Protein AF-A0A522UK13-F1 (afdb_monomer_lite)

pLDDT: mean 83.23, std 18.76, range [45.91, 98.38]

Structure (mmCIF, N/CA/C/O backbone):
data_AF-A0A522UK13-F1
#
_entry.id   AF-A0A522UK13-F1
#
loop_
_atom_site.group_PDB
_atom_site.id
_atom_site.type_symbol
_atom_site.label_atom_id
_atom_site.label_alt_id
_atom_site.label_comp_id
_atom_site.label_asym_id
_atom_site.label_entity_id
_atom_site.label_seq_id
_atom_site.pdbx_PDB_ins_code
_atom_site.Cartn_x
_atom_site.Cartn_y
_atom_site.Cartn_z
_atom_site.occupancy
_atom_site.B_iso_or_equiv
_atom_site.auth_seq_id
_atom_site.auth_comp_id
_atom_site.auth_asym_id
_atom_site.auth_atom_id
_atom_site.pdbx_PDB_model_num
ATOM 1 N N . MET A 1 1 ? 38.531 39.064 -23.535 1.00 56.41 1 MET A N 1
ATOM 2 C CA . MET A 1 1 ? 38.862 37.775 -22.882 1.00 56.41 1 MET A CA 1
ATOM 3 C C . MET A 1 1 ? 38.137 37.581 -21.543 1.00 56.41 1 MET A C 1
ATOM 5 O O . MET A 1 1 ? 37.534 36.536 -21.360 1.00 56.41 1 MET A O 1
ATOM 9 N N . LEU A 1 2 ? 38.030 38.602 -20.679 1.00 52.16 2 LEU A N 1
ATOM 10 C CA . LEU A 1 2 ? 37.313 38.537 -19.385 1.00 52.16 2 LEU A CA 1
ATOM 11 C C . LEU A 1 2 ? 35.829 38.082 -19.456 1.00 52.16 2 LEU A C 1
ATOM 13 O O . LEU A 1 2 ? 35.375 37.303 -18.625 1.00 52.16 2 LEU A O 1
ATOM 17 N N . LYS A 1 3 ? 35.079 38.497 -20.491 1.00 46.62 3 LYS A N 1
ATOM 18 C CA . LYS A 1 3 ? 33.660 38.117 -20.691 1.00 46.62 3 LYS A CA 1
ATOM 19 C C . LYS A 1 3 ? 33.441 36.626 -21.001 1.00 46.62 3 LYS A C 1
ATOM 21 O O . LYS A 1 3 ? 32.354 36.120 -20.749 1.00 46.62 3 LYS A O 1
ATOM 26 N N . ALA A 1 4 ? 34.439 35.929 -21.551 1.00 51.34 4 ALA A N 1
ATOM 27 C CA . ALA A 1 4 ? 34.337 34.502 -21.871 1.00 51.34 4 ALA A CA 1
ATOM 28 C C . ALA A 1 4 ? 34.553 33.626 -20.625 1.00 51.34 4 ALA A C 1
ATOM 30 O O . ALA A 1 4 ? 33.885 32.610 -20.465 1.00 51.34 4 ALA A O 1
ATOM 31 N N . HIS A 1 5 ? 35.416 34.063 -19.703 1.00 45.91 5 HIS A N 1
ATOM 32 C CA . HIS A 1 5 ? 35.687 33.357 -18.448 1.00 45.91 5 HIS A CA 1
ATOM 33 C C . HIS A 1 5 ? 34.513 33.448 -17.460 1.00 45.91 5 HIS A C 1
ATOM 35 O O . HIS A 1 5 ? 34.188 32.458 -16.815 1.00 45.91 5 HIS A O 1
ATOM 41 N N . ILE A 1 6 ? 33.799 34.580 -17.426 1.00 54.12 6 ILE A N 1
ATOM 42 C CA . ILE A 1 6 ? 32.576 34.750 -16.618 1.00 54.12 6 ILE A CA 1
ATOM 43 C C . ILE A 1 6 ? 31.449 33.817 -17.094 1.00 54.12 6 ILE A C 1
ATOM 45 O O . ILE A 1 6 ? 30.803 33.168 -16.277 1.00 54.12 6 ILE A O 1
ATOM 49 N N . LYS A 1 7 ? 31.244 33.687 -18.414 1.00 51.84 7 LYS A N 1
ATOM 50 C CA . LYS A 1 7 ? 30.224 32.781 -18.973 1.00 51.84 7 LYS A CA 1
ATOM 51 C C . LYS A 1 7 ? 30.525 31.310 -18.680 1.00 51.84 7 LYS A C 1
ATOM 53 O O . LYS A 1 7 ? 29.600 30.552 -18.416 1.00 51.84 7 LYS A O 1
ATOM 58 N N . LEU A 1 8 ? 31.802 30.925 -18.700 1.00 51.06 8 LEU A N 1
ATOM 59 C CA . LEU A 1 8 ? 32.229 29.559 -18.403 1.00 51.06 8 LEU A CA 1
ATOM 60 C C . LEU A 1 8 ? 32.013 29.217 -16.918 1.00 51.06 8 LEU A C 1
ATOM 62 O O . LEU A 1 8 ? 31.485 28.155 -16.614 1.00 51.06 8 LEU A O 1
ATOM 66 N N . ILE A 1 9 ? 32.330 30.137 -16.000 1.00 56.97 9 ILE A N 1
ATOM 67 C CA . ILE A 1 9 ? 32.136 29.950 -14.550 1.00 56.97 9 ILE A CA 1
ATOM 68 C C . ILE A 1 9 ? 30.646 29.829 -14.183 1.00 56.97 9 ILE A C 1
ATOM 70 O O . ILE A 1 9 ? 30.285 28.957 -13.395 1.00 56.97 9 ILE A O 1
ATOM 74 N N . CYS A 1 10 ? 29.761 30.630 -14.787 1.00 55.72 10 CYS A N 1
ATOM 75 C CA . CYS A 1 10 ? 28.313 30.507 -14.571 1.00 55.72 10 CYS A CA 1
ATOM 76 C C . CYS A 1 10 ? 27.735 29.187 -15.115 1.00 55.72 10 CYS A C 1
ATOM 78 O O . CYS A 1 10 ? 26.793 28.652 -14.533 1.00 55.72 10 CYS A O 1
ATOM 80 N N . LEU A 1 11 ? 28.311 28.643 -16.196 1.00 54.56 11 LEU A N 1
ATOM 81 C CA . LEU A 1 11 ? 27.902 27.356 -16.766 1.00 54.56 11 LEU A CA 1
ATOM 82 C C . LEU A 1 11 ? 28.258 26.187 -15.829 1.00 54.56 11 LEU A C 1
ATOM 84 O O . LEU A 1 11 ? 27.437 25.302 -15.615 1.00 54.56 11 LEU A O 1
ATOM 88 N N . TRP A 1 12 ? 29.444 26.218 -15.210 1.00 52.28 12 TRP A N 1
ATOM 89 C CA . TRP A 1 12 ? 29.866 25.206 -14.232 1.00 52.28 12 TRP A CA 1
ATOM 90 C C . TRP A 1 12 ? 29.119 25.324 -12.896 1.00 52.28 12 TRP A C 1
ATOM 92 O O . TRP A 1 12 ? 28.715 24.308 -12.336 1.00 52.28 12 TRP A O 1
ATOM 102 N N . ALA A 1 13 ? 28.852 26.544 -12.415 1.00 55.53 13 ALA A N 1
ATOM 103 C CA . ALA A 1 13 ? 28.053 26.754 -11.205 1.00 55.53 13 ALA A CA 1
ATOM 104 C C . ALA A 1 13 ? 26.599 26.258 -11.366 1.00 55.53 13 ALA A C 1
ATOM 106 O O . ALA A 1 13 ? 26.055 25.667 -10.437 1.00 55.53 13 ALA A O 1
ATOM 107 N N . GLY A 1 14 ? 25.990 26.426 -12.548 1.00 55.09 14 GLY A N 1
ATOM 108 C CA . GLY A 1 14 ? 24.636 25.928 -12.838 1.00 55.09 14 GLY A CA 1
ATOM 109 C C . GLY A 1 14 ? 24.529 24.397 -12.918 1.00 55.09 14 GLY A C 1
ATOM 110 O O . GLY A 1 14 ? 23.527 23.821 -12.491 1.00 55.09 14 GLY A O 1
ATOM 111 N N . VAL A 1 15 ? 25.575 23.718 -13.401 1.00 55.59 15 VAL A N 1
ATOM 112 C CA . VAL A 1 15 ? 25.630 22.243 -13.449 1.00 55.59 15 VAL A CA 1
ATOM 113 C C . VAL A 1 15 ? 25.795 21.643 -12.047 1.00 55.59 15 VAL A C 1
ATOM 115 O O . VAL A 1 15 ? 25.168 20.637 -11.731 1.00 55.59 15 VAL A O 1
ATOM 118 N N . VAL A 1 16 ? 26.563 22.283 -11.161 1.00 54.19 16 VAL A N 1
ATOM 119 C CA . VAL A 1 16 ? 26.730 21.810 -9.773 1.00 54.19 16 VAL A CA 1
ATOM 120 C C . VAL A 1 16 ? 25.468 22.056 -8.929 1.00 54.19 16 VAL A C 1
ATOM 122 O O . VAL A 1 16 ? 25.150 21.252 -8.055 1.00 54.19 16 VAL A O 1
ATOM 125 N N . TRP A 1 17 ? 24.695 23.109 -9.219 1.00 51.25 17 TRP A N 1
ATOM 126 C CA . TRP A 1 17 ? 23.442 23.405 -8.507 1.00 51.25 17 TRP A CA 1
ATOM 127 C C . TRP A 1 17 ? 22.277 22.477 -8.884 1.00 51.25 17 TRP A C 1
ATOM 129 O O . TRP A 1 17 ? 21.400 22.224 -8.063 1.00 51.25 17 TRP A O 1
ATOM 139 N N . THR A 1 18 ? 22.277 21.916 -10.097 1.00 51.41 18 THR A N 1
ATOM 140 C CA . THR A 1 18 ? 21.227 20.981 -10.546 1.00 51.41 18 THR A CA 1
ATOM 141 C C . THR A 1 18 ? 21.404 19.560 -10.006 1.00 51.41 18 THR A C 1
ATOM 143 O O . THR A 1 18 ? 20.423 18.828 -9.915 1.00 51.41 18 THR A O 1
ATOM 146 N N . MET A 1 19 ? 22.610 19.173 -9.571 1.00 50.50 19 MET A N 1
ATOM 147 C CA . MET A 1 19 ? 22.856 17.858 -8.950 1.00 50.50 19 MET A CA 1
ATOM 148 C C . MET A 1 19 ? 22.591 17.822 -7.435 1.00 50.50 19 MET A C 1
ATOM 150 O O . MET A 1 19 ? 22.586 16.747 -6.840 1.00 50.50 19 MET A O 1
ATOM 154 N N . ALA A 1 20 ? 22.359 18.973 -6.797 1.00 51.72 20 ALA A N 1
ATOM 155 C CA . ALA A 1 20 ? 22.254 19.089 -5.340 1.00 51.72 20 ALA A CA 1
ATOM 156 C C . ALA A 1 20 ? 20.846 18.817 -4.771 1.00 51.72 20 ALA A C 1
ATOM 158 O O . ALA A 1 20 ? 20.639 18.965 -3.569 1.00 51.72 20 ALA A O 1
ATOM 159 N N . VAL A 1 21 ? 19.876 18.414 -5.600 1.00 51.22 21 VAL A N 1
ATOM 160 C CA . VAL A 1 21 ? 18.485 18.206 -5.164 1.00 51.22 21 VAL A CA 1
ATOM 161 C C . VAL A 1 21 ? 17.989 16.805 -5.527 1.00 51.22 21 VAL A C 1
ATOM 163 O O . VAL A 1 21 ? 16.928 16.621 -6.116 1.00 51.22 21 VAL A O 1
ATOM 166 N N . ALA A 1 22 ? 18.752 15.779 -5.156 1.00 49.62 22 ALA A N 1
ATOM 167 C CA . ALA A 1 22 ? 18.194 14.438 -5.025 1.00 49.62 22 ALA A CA 1
ATOM 168 C C . ALA A 1 22 ? 17.381 14.379 -3.720 1.00 49.62 22 ALA A C 1
ATOM 170 O O . ALA A 1 22 ? 17.835 13.844 -2.711 1.00 49.62 22 ALA A O 1
ATOM 171 N N . HIS A 1 23 ? 16.177 14.964 -3.711 1.00 53.78 23 HIS A N 1
ATOM 172 C CA . HIS A 1 23 ? 15.183 14.545 -2.724 1.00 53.78 23 HIS A CA 1
ATOM 173 C C . HIS A 1 23 ? 14.970 13.042 -2.922 1.00 53.78 23 HIS A C 1
ATOM 175 O O . HIS A 1 23 ? 14.841 12.595 -4.064 1.00 53.78 23 HIS A O 1
ATOM 181 N N . ALA A 1 24 ? 14.914 12.268 -1.838 1.00 58.16 24 ALA A N 1
ATOM 182 C CA . ALA A 1 24 ? 14.372 10.917 -1.884 1.00 58.16 24 ALA A CA 1
ATOM 183 C C . ALA A 1 24 ? 12.898 11.029 -2.303 1.00 58.16 24 ALA A C 1
ATOM 185 O O . ALA A 1 24 ? 12.009 11.203 -1.474 1.00 58.16 24 ALA A O 1
ATOM 186 N N . GLN A 1 25 ? 12.650 11.068 -3.610 1.00 70.81 25 GLN A N 1
ATOM 187 C CA . GLN A 1 25 ? 11.309 11.102 -4.162 1.00 70.81 25 GLN A CA 1
ATOM 188 C C . GLN A 1 25 ? 10.643 9.781 -3.797 1.00 70.81 25 GLN A C 1
ATOM 190 O O . GLN A 1 25 ? 11.237 8.713 -3.965 1.00 70.81 25 GLN A O 1
ATOM 195 N N . ALA A 1 26 ? 9.418 9.863 -3.279 1.00 81.94 26 ALA A N 1
ATOM 196 C CA . ALA A 1 26 ? 8.602 8.679 -3.086 1.00 81.94 26 ALA A CA 1
ATOM 197 C C . ALA A 1 26 ? 8.530 7.884 -4.406 1.00 81.94 26 ALA A C 1
ATOM 199 O O . ALA A 1 26 ? 8.512 8.494 -5.482 1.00 81.94 26 ALA A O 1
ATOM 200 N N . PRO A 1 27 ? 8.482 6.541 -4.355 1.00 89.50 27 PRO A N 1
ATOM 201 C CA . PRO A 1 27 ? 8.281 5.734 -5.549 1.00 89.50 27 PRO A CA 1
ATOM 202 C C . PRO A 1 27 ? 7.067 6.223 -6.345 1.00 89.50 27 PRO A C 1
ATOM 204 O O . PRO A 1 27 ? 6.028 6.530 -5.760 1.00 89.50 27 PRO A O 1
ATOM 207 N N . ALA A 1 28 ? 7.169 6.259 -7.676 1.00 92.31 28 ALA A N 1
ATOM 208 C CA . ALA A 1 28 ? 6.102 6.782 -8.536 1.00 92.31 28 ALA A CA 1
ATOM 209 C C . ALA A 1 28 ? 4.747 6.089 -8.294 1.00 92.31 28 ALA A C 1
ATOM 211 O O . ALA A 1 28 ? 3.690 6.723 -8.363 1.00 92.31 28 ALA A O 1
ATOM 212 N N . TRP A 1 29 ? 4.775 4.804 -7.925 1.00 94.44 29 TRP A N 1
ATOM 213 C CA . TRP A 1 29 ? 3.576 4.035 -7.616 1.00 94.44 29 TRP A CA 1
ATOM 214 C C . TRP A 1 29 ? 2.788 4.576 -6.419 1.00 94.44 29 TRP A C 1
ATOM 216 O O . TRP A 1 29 ? 1.576 4.377 -6.357 1.00 94.44 29 TRP A O 1
ATOM 226 N N . TRP A 1 30 ? 3.420 5.317 -5.500 1.00 94.31 30 TRP A N 1
ATOM 227 C CA . TRP A 1 30 ? 2.717 5.950 -4.379 1.00 94.31 30 TRP A CA 1
ATOM 228 C C . TRP A 1 30 ? 1.689 6.958 -4.885 1.00 94.31 30 TRP A C 1
ATOM 230 O O . TRP A 1 30 ? 0.559 6.991 -4.397 1.00 94.31 30 TRP A O 1
ATOM 240 N N . THR A 1 31 ? 2.053 7.740 -5.900 1.00 93.94 31 THR A N 1
ATOM 241 C CA . THR A 1 31 ? 1.129 8.654 -6.573 1.00 93.94 31 THR A CA 1
ATOM 242 C C . THR A 1 31 ? 0.132 7.873 -7.420 1.00 93.94 31 THR A C 1
ATOM 244 O O . THR A 1 31 ? -1.074 8.047 -7.257 1.00 93.94 31 THR A O 1
ATOM 247 N N . ASN A 1 32 ? 0.613 6.959 -8.271 1.00 95.12 32 ASN A N 1
ATOM 248 C CA . ASN A 1 32 ? -0.241 6.232 -9.219 1.00 95.12 32 ASN A CA 1
ATOM 249 C C . ASN A 1 32 ? -1.331 5.407 -8.515 1.00 95.12 32 ASN A C 1
ATOM 251 O O . ASN A 1 32 ? -2.445 5.276 -9.020 1.00 95.12 32 ASN A O 1
ATOM 255 N N . ARG A 1 33 ? -1.035 4.879 -7.321 1.00 96.06 33 ARG A N 1
ATOM 256 C CA . ARG A 1 33 ? -1.964 4.076 -6.514 1.00 96.06 33 ARG A CA 1
ATOM 257 C C . ARG A 1 33 ? -2.646 4.844 -5.389 1.00 96.06 33 ARG A C 1
ATOM 259 O O . ARG A 1 33 ? -3.307 4.218 -4.559 1.00 96.06 33 ARG A O 1
ATOM 266 N N . ASN A 1 34 ? -2.548 6.174 -5.375 1.00 94.56 34 ASN A N 1
ATOM 267 C CA . ASN A 1 34 ? -3.202 7.038 -4.387 1.00 94.56 34 ASN A CA 1
ATOM 268 C C . ASN A 1 34 ? -2.825 6.686 -2.933 1.00 94.56 34 ASN A C 1
ATOM 270 O O . ASN A 1 34 ? -3.668 6.680 -2.035 1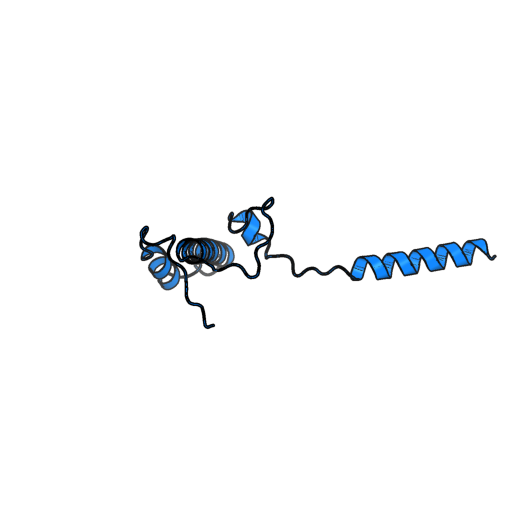.00 94.56 34 ASN A O 1
ATOM 274 N N . VAL A 1 35 ? -1.559 6.338 -2.693 1.00 94.31 35 VAL A N 1
ATOM 275 C CA . VAL A 1 35 ? -0.994 6.194 -1.341 1.00 94.31 35 VAL A CA 1
ATOM 276 C C . VAL A 1 35 ? -0.786 7.564 -0.706 1.00 94.31 35 VAL A C 1
ATOM 278 O O . VAL A 1 35 ? -1.037 7.728 0.485 1.00 94.31 35 VAL A O 1
ATOM 281 N N . ILE A 1 36 ? -0.349 8.541 -1.502 1.00 91.56 36 ILE A N 1
ATOM 282 C CA . ILE A 1 36 ? -0.134 9.917 -1.058 1.00 91.56 36 ILE A CA 1
ATOM 283 C C . ILE A 1 36 ? -1.192 10.855 -1.628 1.00 91.56 36 ILE A C 1
ATOM 285 O O . ILE A 1 36 ? -1.673 10.684 -2.747 1.00 91.56 36 ILE A O 1
ATOM 289 N N . VAL A 1 37 ? -1.509 11.891 -0.858 1.00 89.19 37 VAL A N 1
ATOM 290 C CA . VAL A 1 37 ? -2.264 13.048 -1.337 1.00 89.19 37 VAL A CA 1
ATOM 291 C C . VAL A 1 37 ? -1.245 14.090 -1.784 1.00 89.19 37 VAL A C 1
ATOM 293 O O . VAL A 1 37 ? -0.529 14.649 -0.959 1.00 89.19 37 VAL A O 1
ATOM 296 N N . THR A 1 38 ? -1.169 14.354 -3.087 1.00 86.81 38 THR A N 1
ATOM 297 C CA . THR A 1 38 ? -0.109 15.181 -3.702 1.00 86.81 38 THR A CA 1
ATOM 298 C C . THR A 1 38 ? -0.110 16.647 -3.269 1.00 86.81 38 THR A C 1
ATOM 300 O O . THR A 1 38 ? 0.900 17.324 -3.415 1.00 86.81 38 THR A O 1
ATOM 303 N N . ASN A 1 39 ? -1.222 17.124 -2.706 1.00 86.56 39 ASN A N 1
ATOM 304 C CA . ASN A 1 39 ? -1.387 18.497 -2.227 1.00 86.56 39 ASN A CA 1
ATOM 305 C C . ASN A 1 39 ? -1.452 18.595 -0.691 1.00 86.56 39 ASN A C 1
ATOM 307 O O . ASN A 1 39 ? -1.830 19.638 -0.160 1.00 86.56 39 ASN A O 1
ATOM 311 N N . ALA A 1 40 ? -1.153 17.511 0.031 1.00 85.62 40 ALA A N 1
ATOM 312 C CA . ALA A 1 40 ? -1.126 17.528 1.489 1.00 85.62 40 ALA A CA 1
ATOM 313 C C . ALA A 1 40 ? 0.225 18.028 2.015 1.00 85.62 40 ALA A C 1
ATOM 315 O O . ALA A 1 40 ? 1.269 17.813 1.401 1.00 85.62 40 ALA A O 1
ATOM 316 N N . VAL A 1 41 ? 0.201 18.663 3.189 1.00 87.06 41 VAL A N 1
ATOM 317 C CA . VAL A 1 41 ? 1.423 18.973 3.939 1.00 87.06 41 VAL A CA 1
ATOM 318 C C . VAL A 1 41 ? 2.048 17.652 4.413 1.00 87.06 41 VAL A C 1
ATOM 320 O O . VAL A 1 41 ? 1.335 16.846 5.017 1.00 87.06 41 VAL A O 1
ATOM 323 N N . PRO A 1 42 ? 3.347 17.403 4.152 1.00 84.38 42 PRO A N 1
ATOM 324 C CA . PRO A 1 42 ? 4.032 16.222 4.662 1.00 84.38 42 PRO A CA 1
ATOM 325 C C . PRO A 1 42 ? 4.023 16.184 6.191 1.00 84.38 42 PRO A C 1
ATOM 327 O O . PRO A 1 42 ? 4.297 17.181 6.859 1.00 84.38 42 PRO A O 1
ATOM 330 N N . HIS A 1 43 ? 3.716 15.015 6.745 1.00 86.69 43 HIS A N 1
ATOM 331 C CA . HIS A 1 43 ? 3.655 14.773 8.183 1.00 86.69 43 HIS A CA 1
ATOM 332 C C . HIS A 1 43 ? 4.558 13.595 8.559 1.00 86.69 43 HIS A C 1
ATOM 334 O O . HIS A 1 43 ? 4.102 12.596 9.111 1.00 86.69 43 HIS A O 1
ATOM 340 N N . ASP A 1 44 ? 5.848 13.722 8.254 1.00 85.50 44 ASP A N 1
ATOM 341 C CA . ASP A 1 44 ? 6.824 12.623 8.324 1.00 85.50 44 ASP A CA 1
ATOM 342 C C . ASP A 1 44 ? 7.019 12.051 9.742 1.00 85.50 44 ASP A C 1
ATOM 344 O O . ASP A 1 44 ? 7.456 10.914 9.901 1.00 85.50 44 ASP A O 1
ATOM 348 N N . PHE A 1 45 ? 6.654 12.822 10.774 1.00 86.44 45 PHE A N 1
ATOM 349 C CA . PHE A 1 45 ? 6.742 12.442 12.190 1.00 86.44 45 PHE A CA 1
ATOM 350 C C . PHE A 1 45 ? 5.377 12.285 12.874 1.00 86.44 45 PHE A C 1
ATOM 352 O O . PHE A 1 45 ? 5.316 12.111 14.093 1.00 86.44 45 PHE A O 1
ATOM 359 N N . ALA A 1 46 ? 4.269 12.397 12.136 1.00 89.06 46 ALA A N 1
ATOM 360 C CA . ALA A 1 46 ? 2.954 12.224 12.741 1.00 89.06 46 ALA A CA 1
ATOM 361 C C . ALA A 1 46 ? 2.684 10.745 13.065 1.00 89.06 46 ALA A C 1
ATOM 363 O O . ALA A 1 46 ? 3.124 9.858 12.329 1.00 89.06 46 ALA A O 1
ATOM 364 N N . PRO A 1 47 ? 1.911 10.456 14.127 1.00 90.81 47 PRO A N 1
ATOM 365 C CA . PRO A 1 47 ? 1.440 9.104 14.389 1.00 90.81 47 PRO A CA 1
ATOM 366 C C . PRO A 1 47 ? 0.660 8.544 13.196 1.00 90.81 47 PRO A C 1
ATOM 368 O O . PRO A 1 47 ? -0.210 9.218 12.639 1.00 90.81 47 PRO A O 1
ATOM 371 N N . VAL A 1 48 ? 0.929 7.286 12.847 1.00 93.69 48 VAL A N 1
ATOM 372 C CA . VAL A 1 48 ? 0.183 6.558 11.815 1.00 93.69 48 VAL A CA 1
ATOM 373 C C . VAL A 1 48 ? -0.980 5.784 12.440 1.00 93.69 48 VAL A C 1
ATOM 375 O O . VAL A 1 48 ? -0.867 5.239 13.543 1.00 93.69 48 VAL A O 1
ATOM 378 N N . ASN A 1 49 ? -2.109 5.713 11.737 1.00 95.56 49 ASN A N 1
ATOM 379 C CA . ASN A 1 49 ? -3.253 4.891 12.127 1.00 95.56 49 ASN A CA 1
ATOM 380 C C . ASN A 1 49 ? -3.320 3.571 11.340 1.00 95.56 49 ASN A C 1
ATOM 382 O O . ASN A 1 49 ? -2.710 3.406 10.281 1.00 95.56 49 ASN A O 1
ATOM 386 N N . GLN A 1 50 ? -4.067 2.599 11.866 1.00 96.69 50 GLN A N 1
ATOM 387 C CA . GLN A 1 50 ? -4.177 1.268 11.260 1.00 96.69 50 GLN A CA 1
ATOM 388 C C . GLN A 1 50 ? -4.723 1.318 9.827 1.00 96.69 50 GLN A C 1
ATOM 390 O O . GLN A 1 50 ? -4.330 0.500 8.997 1.00 96.69 50 GLN A O 1
ATOM 395 N N . GLY A 1 51 ? -5.614 2.263 9.519 1.00 96.94 51 GLY A N 1
ATOM 396 C CA . GLY A 1 51 ? -6.186 2.441 8.186 1.00 96.94 51 GLY A CA 1
ATOM 397 C C . GLY A 1 51 ? -5.138 2.831 7.151 1.00 96.94 51 GLY A C 1
ATOM 398 O O . GLY A 1 51 ? -5.098 2.236 6.077 1.00 96.94 51 GLY A O 1
ATOM 399 N N . GLN A 1 52 ? -4.254 3.768 7.493 1.00 95.12 52 GLN A N 1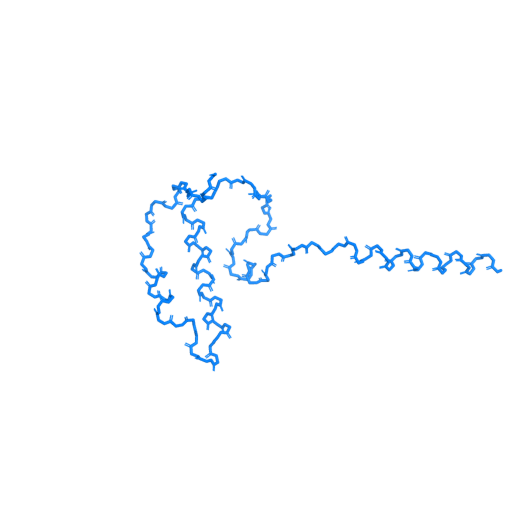
ATOM 400 C CA . GLN A 1 52 ? -3.142 4.191 6.639 1.00 95.12 52 GLN A CA 1
ATOM 401 C C . GLN A 1 52 ? -2.199 3.022 6.334 1.00 95.12 52 GLN A C 1
ATOM 403 O O . GLN A 1 52 ? -1.842 2.810 5.176 1.00 95.12 52 GLN A O 1
ATOM 408 N N . VAL A 1 53 ? -1.862 2.210 7.342 1.00 95.56 53 VAL A N 1
ATOM 409 C CA . VAL A 1 53 ? -1.001 1.030 7.151 1.00 95.56 53 VAL A CA 1
ATOM 410 C C . VAL A 1 53 ? -1.680 -0.026 6.273 1.00 95.56 53 VAL A C 1
ATOM 412 O O . VAL A 1 53 ? -1.074 -0.506 5.314 1.00 95.56 53 VAL A O 1
ATOM 415 N N . LYS A 1 54 ? -2.951 -0.362 6.537 1.00 97.44 54 LYS A N 1
ATOM 416 C CA . LYS A 1 54 ? -3.719 -1.317 5.713 1.00 97.44 54 LYS A CA 1
ATOM 417 C C . LYS A 1 54 ? -3.854 -0.837 4.266 1.00 97.44 54 LYS A C 1
ATOM 419 O O . LYS A 1 54 ? -3.734 -1.640 3.341 1.00 97.44 54 LYS A O 1
ATOM 424 N N . TRP A 1 55 ? -4.091 0.460 4.064 1.00 97.19 55 TRP A N 1
ATOM 425 C CA . TRP A 1 55 ? -4.192 1.065 2.737 1.00 97.19 55 TRP A CA 1
ATOM 426 C C . TRP A 1 55 ? -2.881 0.944 1.970 1.00 97.19 55 TRP A C 1
ATOM 428 O O . TRP A 1 55 ? -2.877 0.391 0.871 1.00 97.19 55 TRP A O 1
ATOM 438 N N . LEU A 1 56 ? -1.770 1.381 2.573 1.00 96.75 56 LEU A N 1
ATOM 439 C CA . LEU A 1 56 ? -0.442 1.263 1.976 1.00 96.75 56 LEU A CA 1
ATOM 440 C C . LEU A 1 56 ? -0.134 -0.192 1.602 1.00 96.75 56 LEU A C 1
ATOM 442 O O . LEU A 1 56 ? 0.246 -0.454 0.466 1.00 96.75 56 LEU A O 1
ATOM 446 N N . ALA A 1 57 ? -0.368 -1.139 2.516 1.00 97.56 57 ALA A N 1
ATOM 447 C CA . ALA A 1 57 ? -0.140 -2.562 2.267 1.00 97.56 57 ALA A CA 1
ATOM 448 C C . ALA A 1 57 ? -1.018 -3.114 1.128 1.00 97.56 57 ALA A C 1
ATOM 450 O O . ALA A 1 57 ? -0.539 -3.880 0.296 1.00 97.56 57 ALA A O 1
ATOM 451 N N . THR A 1 58 ? -2.282 -2.691 1.039 1.00 98.31 58 THR A N 1
ATOM 452 C CA . THR A 1 58 ? -3.191 -3.098 -0.047 1.00 98.31 58 THR A CA 1
ATOM 453 C C . THR A 1 58 ? -2.730 -2.551 -1.400 1.00 98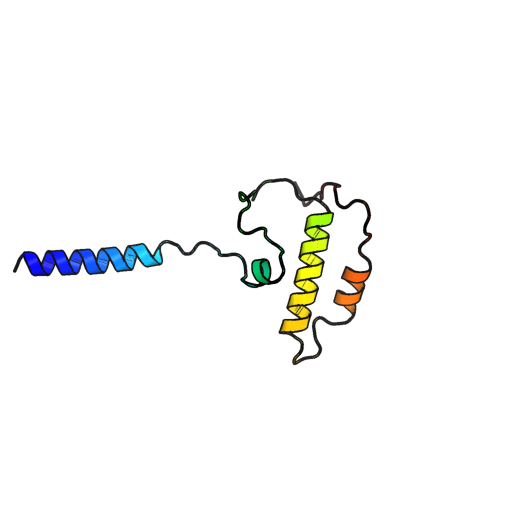.31 58 THR A C 1
ATOM 455 O O . THR A 1 58 ? -2.772 -3.258 -2.405 1.00 98.31 58 THR A O 1
ATOM 458 N N . ARG A 1 59 ? -2.259 -1.298 -1.443 1.00 98.38 59 ARG A N 1
ATOM 459 C CA . ARG A 1 59 ? -1.725 -0.689 -2.670 1.00 98.38 59 ARG A CA 1
ATOM 460 C C . ARG A 1 59 ? -0.381 -1.286 -3.071 1.00 98.38 59 ARG A C 1
ATOM 462 O O . ARG A 1 59 ? -0.187 -1.527 -4.255 1.00 98.38 59 ARG A O 1
ATOM 469 N N . ALA A 1 60 ? 0.480 -1.603 -2.108 1.00 97.81 60 ALA A N 1
ATOM 470 C CA . ALA A 1 60 ? 1.731 -2.312 -2.351 1.00 97.81 60 ALA A CA 1
ATOM 471 C C . ALA A 1 60 ? 1.494 -3.729 -2.895 1.00 97.81 60 ALA A C 1
ATOM 473 O O . ALA A 1 60 ? 2.180 -4.138 -3.822 1.00 97.81 60 ALA A O 1
ATOM 474 N N . ALA A 1 61 ? 0.502 -4.458 -2.371 1.00 98.31 61 ALA A N 1
ATOM 475 C CA . ALA A 1 61 ? 0.136 -5.773 -2.897 1.00 98.31 61 ALA A CA 1
ATOM 476 C C . ALA A 1 61 ? -0.310 -5.694 -4.364 1.00 98.31 61 ALA A C 1
ATOM 478 O O . ALA A 1 61 ? 0.108 -6.519 -5.164 1.00 98.31 61 ALA A O 1
ATOM 479 N N . ALA A 1 62 ? -1.108 -4.682 -4.721 1.00 98.19 62 ALA A N 1
ATOM 480 C CA . ALA A 1 62 ? -1.529 -4.466 -6.103 1.00 98.19 62 ALA A CA 1
ATOM 481 C C . ALA A 1 62 ? -0.371 -4.036 -7.024 1.00 98.19 62 ALA A C 1
ATOM 483 O O . ALA A 1 62 ? -0.347 -4.449 -8.176 1.00 98.19 62 ALA A O 1
ATOM 484 N N . GLU A 1 63 ? 0.576 -3.228 -6.531 1.00 98.19 63 GLU A N 1
ATOM 485 C CA . GLU A 1 63 ? 1.791 -2.873 -7.284 1.00 98.19 63 GLU A CA 1
ATOM 486 C C . GLU A 1 63 ? 2.644 -4.095 -7.565 1.00 98.19 63 GLU A C 1
ATOM 488 O O . GLU A 1 63 ? 2.981 -4.365 -8.710 1.00 98.19 63 GLU A O 1
ATOM 493 N N . LEU A 1 64 ? 2.930 -4.867 -6.520 1.00 97.75 64 LEU A N 1
ATOM 494 C CA . LEU A 1 64 ? 3.749 -6.059 -6.633 1.00 97.75 64 LEU A CA 1
ATOM 495 C C . LEU A 1 64 ? 3.116 -7.095 -7.570 1.00 97.75 64 LEU A C 1
ATOM 497 O O . LEU A 1 64 ? 3.831 -7.785 -8.291 1.00 97.75 64 LEU A O 1
ATOM 501 N N . ASP A 1 65 ? 1.786 -7.210 -7.560 1.00 98.31 65 ASP A N 1
ATOM 502 C CA . ASP A 1 65 ? 1.065 -8.135 -8.432 1.00 98.31 65 ASP A CA 1
ATOM 503 C C . ASP A 1 65 ? 1.172 -7.742 -9.908 1.00 98.31 65 ASP A C 1
ATOM 505 O O . ASP A 1 65 ? 1.439 -8.594 -10.756 1.00 98.31 65 ASP A O 1
ATOM 509 N N . GLU A 1 66 ? 1.053 -6.447 -10.203 1.00 98.00 66 GLU A N 1
ATOM 510 C CA . GLU A 1 66 ? 1.212 -5.907 -11.555 1.00 98.00 66 GLU A CA 1
ATOM 511 C C . GLU A 1 66 ? 2.666 -5.995 -12.045 1.00 98.00 66 GLU A C 1
ATOM 513 O O . GLU A 1 66 ? 2.912 -6.468 -13.158 1.00 98.00 66 GLU A O 1
ATOM 518 N N . ASP A 1 67 ? 3.637 -5.625 -11.205 1.00 97.19 67 ASP A N 1
ATOM 519 C CA . ASP A 1 67 ? 5.068 -5.674 -11.533 1.00 97.19 67 ASP A CA 1
ATOM 520 C C . ASP A 1 67 ? 5.536 -7.106 -11.830 1.00 97.19 67 ASP A C 1
ATOM 522 O O . ASP A 1 67 ? 6.303 -7.363 -12.768 1.00 97.19 67 ASP A O 1
ATOM 526 N N . LEU A 1 68 ? 5.049 -8.074 -11.050 1.00 97.75 68 LEU A N 1
ATOM 527 C CA . LEU A 1 68 ? 5.445 -9.478 -11.154 1.00 97.75 68 LEU A CA 1
ATOM 528 C C . LEU A 1 68 ? 4.492 -10.320 -12.005 1.00 97.75 68 LEU A C 1
ATOM 530 O O . LEU A 1 68 ? 4.649 -11.542 -12.060 1.00 97.75 68 LEU A O 1
ATOM 534 N N . GLN A 1 69 ? 3.538 -9.715 -12.719 1.00 97.31 69 GLN A N 1
ATOM 535 C CA . GLN A 1 69 ? 2.560 -10.457 -13.529 1.00 97.31 69 GLN A CA 1
ATOM 536 C C . GLN A 1 69 ? 3.218 -11.441 -14.516 1.00 97.31 69 GLN A C 1
ATOM 538 O O . GLN A 1 69 ? 2.708 -12.534 -14.752 1.00 97.31 69 GLN A O 1
ATOM 543 N N . HIS A 1 70 ? 4.405 -11.098 -15.028 1.00 97.19 70 HIS A N 1
ATOM 544 C CA . HIS A 1 70 ? 5.182 -11.906 -15.971 1.00 97.19 70 HIS A CA 1
ATOM 545 C C . HIS A 1 70 ? 5.747 -13.212 -15.373 1.00 97.19 70 HIS A C 1
ATOM 547 O O . HIS A 1 70 ? 6.153 -14.097 -16.125 1.00 97.19 70 HIS A O 1
ATOM 553 N N . ILE A 1 71 ? 5.754 -13.348 -14.044 1.00 96.88 71 ILE A N 1
ATOM 554 C CA . ILE A 1 71 ? 6.134 -14.568 -13.312 1.00 96.88 71 ILE A CA 1
ATOM 555 C C . ILE A 1 71 ? 5.003 -15.110 -12.420 1.00 96.88 71 ILE A C 1
ATOM 557 O O . ILE A 1 71 ? 5.245 -15.997 -11.603 1.00 96.88 71 ILE A O 1
ATOM 561 N N . GLY A 1 72 ? 3.770 -14.613 -12.575 1.00 95.44 72 GLY A N 1
ATOM 562 C CA . GLY A 1 72 ? 2.602 -15.088 -11.821 1.00 95.44 72 GLY A CA 1
ATOM 563 C C . GLY A 1 72 ? 2.133 -14.188 -10.670 1.00 95.44 72 GLY A C 1
ATOM 564 O O . GLY A 1 72 ? 1.317 -14.634 -9.864 1.00 95.44 72 GLY A O 1
ATOM 565 N N . GLY A 1 73 ? 2.606 -12.942 -10.599 1.00 97.25 73 GLY A N 1
ATOM 566 C CA . GLY A 1 73 ? 2.117 -11.919 -9.668 1.00 97.25 73 GLY A CA 1
ATOM 567 C C . GLY A 1 73 ? 2.733 -11.983 -8.268 1.00 97.25 73 GLY A C 1
ATOM 568 O O . GLY A 1 73 ? 3.761 -12.623 -8.039 1.00 97.25 73 GLY A O 1
ATOM 569 N N . ALA A 1 74 ? 2.093 -11.318 -7.303 1.00 96.44 74 ALA A N 1
ATOM 570 C CA . ALA A 1 74 ? 2.590 -11.196 -5.923 1.00 96.44 74 ALA A CA 1
ATOM 571 C C . ALA A 1 74 ? 2.451 -12.499 -5.110 1.00 96.44 74 ALA A C 1
ATOM 573 O O . ALA A 1 74 ? 2.983 -12.620 -4.002 1.00 96.44 74 ALA A O 1
ATOM 574 N N . GLY A 1 75 ? 1.720 -13.475 -5.649 1.00 96.81 75 GLY A N 1
ATOM 575 C CA . GLY A 1 75 ? 1.457 -14.764 -5.025 1.00 96.81 75 GLY A CA 1
ATOM 576 C C . GLY A 1 75 ? 0.270 -14.754 -4.056 1.00 96.81 75 GLY A C 1
ATOM 577 O O . GLY A 1 75 ? -0.085 -13.756 -3.422 1.00 96.81 75 GLY A O 1
ATOM 578 N N . SER A 1 76 ? -0.344 -15.929 -3.898 1.00 96.94 76 SER A N 1
ATOM 579 C CA . SER A 1 76 ? -1.590 -16.109 -3.140 1.00 96.94 76 SER A CA 1
ATOM 580 C C . SER A 1 76 ? -1.475 -15.760 -1.656 1.00 96.94 76 SER A C 1
ATOM 582 O O . SER A 1 76 ? -2.467 -15.376 -1.043 1.00 96.94 76 SER A O 1
ATOM 584 N N . ASN A 1 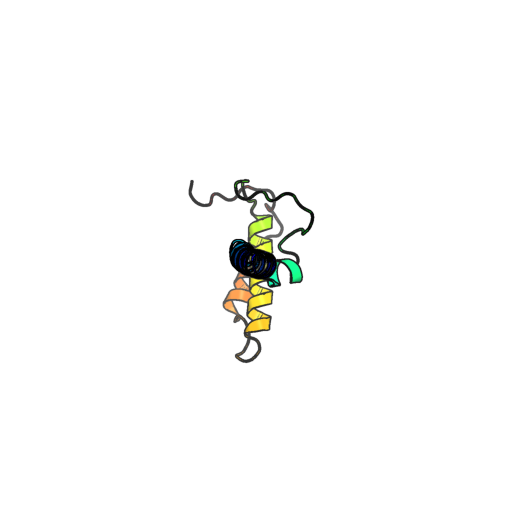77 ? -0.283 -15.871 -1.064 1.00 97.88 77 ASN A N 1
ATOM 585 C CA . ASN A 1 77 ? -0.068 -15.543 0.347 1.00 97.88 77 ASN A CA 1
ATOM 586 C C . ASN A 1 77 ? -0.223 -14.040 0.615 1.00 97.88 77 ASN A C 1
ATOM 588 O O . ASN A 1 77 ? -0.809 -13.665 1.630 1.00 97.88 77 ASN A O 1
ATOM 592 N N . ILE A 1 78 ? 0.252 -13.185 -0.298 1.00 97.81 78 ILE A N 1
ATOM 593 C CA . ILE A 1 78 ? 0.107 -11.729 -0.183 1.00 97.81 78 ILE A CA 1
ATOM 594 C C . ILE A 1 78 ? -1.353 -11.332 -0.397 1.00 97.81 78 ILE A C 1
ATOM 596 O O . ILE A 1 78 ? -1.908 -10.594 0.419 1.00 97.81 78 ILE A O 1
ATOM 600 N N . ALA A 1 79 ? -2.003 -11.894 -1.421 1.00 97.12 79 ALA A N 1
ATOM 601 C CA . ALA A 1 79 ? -3.429 -11.684 -1.663 1.00 97.12 79 ALA A CA 1
ATOM 602 C C . ALA A 1 79 ? -4.282 -12.088 -0.444 1.00 97.12 79 ALA A C 1
ATOM 604 O O . ALA A 1 79 ? -5.136 -11.322 0.002 1.00 97.12 79 ALA A O 1
ATOM 605 N N . ALA A 1 80 ? -3.999 -13.252 0.150 1.00 98.19 80 ALA A N 1
ATOM 606 C CA . ALA A 1 80 ? -4.691 -13.739 1.340 1.00 98.19 80 ALA A CA 1
ATOM 607 C C . ALA A 1 80 ? -4.410 -12.896 2.594 1.00 98.19 80 ALA A C 1
ATOM 609 O O . ALA A 1 80 ? -5.266 -12.806 3.475 1.00 98.19 80 ALA A O 1
ATOM 610 N N . LEU A 1 81 ? -3.223 -12.291 2.709 1.00 97.81 81 LEU A N 1
ATOM 611 C CA . LEU A 1 81 ? -2.899 -11.394 3.815 1.00 97.81 81 LEU A CA 1
ATOM 612 C C . LEU A 1 81 ? -3.761 -10.128 3.755 1.00 97.81 81 LEU A C 1
ATOM 614 O O . LEU A 1 81 ? -4.442 -9.808 4.730 1.00 97.81 81 LEU A O 1
ATOM 618 N N . VAL A 1 82 ? -3.765 -9.432 2.614 1.00 98.00 82 VAL A N 1
ATOM 619 C CA . VAL A 1 82 ? -4.498 -8.161 2.482 1.00 98.00 82 VAL A CA 1
ATOM 620 C C . VAL A 1 82 ? -6.014 -8.363 2.468 1.00 98.00 82 VAL A C 1
ATOM 622 O O . VAL A 1 82 ? -6.743 -7.521 2.989 1.00 98.00 82 VAL A O 1
ATOM 625 N N . SER A 1 83 ? -6.508 -9.509 1.981 1.00 97.69 83 SER A N 1
ATOM 626 C CA . SER A 1 83 ? -7.944 -9.828 2.006 1.00 97.69 83 SER A CA 1
ATOM 627 C C . SER A 1 83 ? -8.499 -10.048 3.418 1.00 97.69 83 SER A C 1
ATOM 629 O O . SER A 1 83 ? -9.712 -10.021 3.612 1.00 97.69 83 SER A O 1
ATOM 631 N N . ARG A 1 84 ? -7.634 -10.299 4.410 1.00 97.75 84 ARG A N 1
ATOM 632 C CA . ARG A 1 84 ? -8.021 -10.511 5.816 1.00 97.75 84 ARG A CA 1
ATOM 633 C C . ARG A 1 84 ? -8.084 -9.220 6.626 1.00 97.75 84 ARG A C 1
ATOM 635 O O . ARG A 1 84 ? -8.441 -9.264 7.804 1.00 97.75 84 ARG A O 1
ATOM 642 N N . PHE A 1 85 ? -7.729 -8.075 6.045 1.00 97.88 85 PHE A N 1
ATOM 643 C CA . PHE A 1 85 ? -7.813 -6.811 6.762 1.00 97.88 85 PHE A CA 1
ATOM 644 C C . PHE A 1 85 ? -9.258 -6.474 7.127 1.00 97.88 85 PHE A C 1
ATOM 646 O O . PHE A 1 85 ? -10.129 -6.328 6.274 1.00 97.88 85 PHE A O 1
ATOM 653 N N . SER A 1 86 ? -9.497 -6.307 8.429 1.00 96.00 86 SER A N 1
ATOM 654 C CA . SER A 1 86 ? -10.787 -5.838 8.923 1.00 96.00 86 SER A CA 1
ATOM 655 C C . SER A 1 86 ? -11.035 -4.388 8.483 1.00 96.00 86 SER A C 1
ATOM 657 O O . SER A 1 86 ? -10.126 -3.558 8.631 1.00 96.00 86 SER A O 1
ATOM 659 N N . PRO A 1 87 ? -12.262 -4.038 8.050 1.00 95.38 87 PRO A N 1
ATOM 660 C CA . PRO A 1 87 ? -12.654 -2.653 7.789 1.00 95.38 87 PRO A CA 1
ATOM 661 C C . PRO A 1 87 ? -12.834 -1.825 9.073 1.00 95.38 87 PRO A C 1
ATOM 663 O O . PRO A 1 87 ? -13.066 -0.621 9.002 1.00 95.38 87 PRO A O 1
ATOM 666 N N . THR A 1 88 ? -12.739 -2.443 10.252 1.00 97.44 88 THR A N 1
ATOM 667 C CA . THR A 1 88 ? -12.870 -1.759 11.542 1.00 97.44 88 THR A CA 1
ATOM 668 C C . THR A 1 88 ? -11.531 -1.229 12.055 1.00 97.44 88 THR A C 1
ATOM 670 O O . THR A 1 88 ? -10.457 -1.604 11.575 1.00 97.44 88 THR A O 1
ATOM 673 N N . ASN A 1 89 ? -11.594 -0.360 13.070 1.00 96.50 89 ASN A N 1
ATOM 674 C CA . ASN A 1 89 ? -10.436 0.126 13.830 1.00 96.50 89 ASN A CA 1
ATOM 675 C C . ASN A 1 89 ? -9.404 0.929 13.018 1.00 96.50 89 ASN A C 1
ATOM 677 O O . ASN A 1 89 ? -8.288 1.148 13.475 1.00 96.50 89 ASN A O 1
ATOM 681 N N . ASN A 1 90 ? -9.774 1.421 11.834 1.00 97.38 90 ASN A N 1
ATOM 682 C CA . ASN A 1 90 ? -8.859 2.130 10.933 1.00 97.38 90 ASN A CA 1
ATOM 683 C C . ASN A 1 90 ? -8.336 3.463 11.492 1.00 97.38 90 ASN A C 1
ATOM 685 O O . ASN A 1 90 ? -7.312 3.949 11.035 1.00 97.38 90 ASN A O 1
ATOM 689 N N . TYR A 1 91 ? -9.004 4.039 12.486 1.00 96.50 91 TYR A N 1
ATOM 690 C CA . TYR A 1 91 ? -8.579 5.270 13.153 1.00 96.50 91 TYR A CA 1
ATOM 691 C C . TYR A 1 91 ? -7.668 5.018 14.362 1.00 96.50 91 TYR A C 1
ATOM 693 O O . TYR A 1 91 ? -7.112 5.971 14.903 1.00 96.50 91 TYR A O 1
ATOM 701 N N . LEU A 1 92 ? -7.525 3.765 14.814 1.00 96.56 92 LEU A N 1
ATOM 702 C CA . LEU A 1 92 ? -6.688 3.462 15.971 1.00 96.56 92 LEU A CA 1
ATOM 703 C C . LEU A 1 92 ? -5.209 3.690 15.630 1.00 96.56 92 LEU A C 1
ATOM 705 O O . LEU A 1 92 ? -4.790 3.340 14.522 1.00 96.56 92 LEU A O 1
ATOM 709 N N . PRO A 1 93 ? -4.411 4.234 16.564 1.00 94.94 93 PRO A N 1
ATOM 710 C CA . PRO A 1 93 ? -2.982 4.412 16.355 1.00 94.94 93 PRO A CA 1
ATOM 711 C C . PRO A 1 93 ? -2.279 3.057 16.205 1.00 94.94 93 PRO A C 1
ATOM 713 O O . PRO A 1 93 ? -2.698 2.050 16.787 1.00 94.94 93 PRO A O 1
ATOM 716 N N . VAL A 1 94 ? -1.194 3.036 15.433 1.00 94.00 94 VAL A N 1
ATOM 717 C CA . VAL A 1 94 ? -0.277 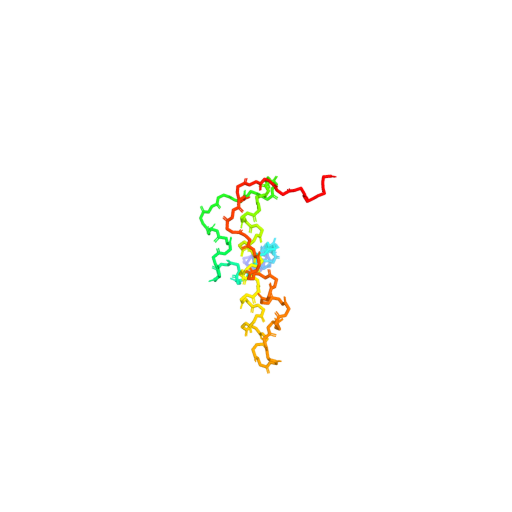1.893 15.362 1.00 94.00 94 VAL A CA 1
ATOM 718 C C . VAL A 1 94 ? 0.926 2.181 16.246 1.00 94.00 94 VAL A C 1
ATOM 720 O O . VAL A 1 94 ? 1.560 3.224 16.117 1.00 94.00 94 VAL A O 1
ATOM 723 N N . ASN A 1 95 ? 1.261 1.242 17.128 1.00 89.12 95 ASN A N 1
ATOM 724 C CA . ASN A 1 95 ? 2.505 1.297 17.883 1.00 89.12 95 ASN A CA 1
ATOM 725 C C . ASN A 1 95 ? 3.610 0.621 17.056 1.00 89.12 95 ASN A C 1
ATOM 727 O O . ASN A 1 95 ? 3.683 -0.606 17.003 1.00 89.12 95 ASN A O 1
ATOM 731 N N . LEU A 1 96 ? 4.412 1.426 16.356 1.00 79.00 96 LEU A N 1
ATOM 732 C CA . LEU A 1 96 ? 5.559 0.978 15.564 1.00 79.00 96 LEU A CA 1
ATOM 733 C C . LEU A 1 96 ? 6.858 1.302 16.302 1.00 79.00 96 LEU A C 1
ATOM 735 O O . LEU A 1 96 ? 7.627 2.117 15.817 1.00 79.00 96 LEU A O 1
ATOM 739 N N . GLY A 1 97 ? 7.063 0.693 17.474 1.00 66.44 97 GLY A N 1
ATOM 740 C CA . GLY A 1 97 ? 8.310 0.796 18.238 1.00 66.44 97 GLY A CA 1
ATOM 741 C C . GLY A 1 97 ? 8.725 2.240 18.529 1.00 66.44 97 GLY A C 1
ATOM 742 O O . GLY A 1 97 ? 9.472 2.840 17.762 1.00 66.44 97 GLY A O 1
ATOM 743 N N . GLN A 1 98 ? 8.239 2.78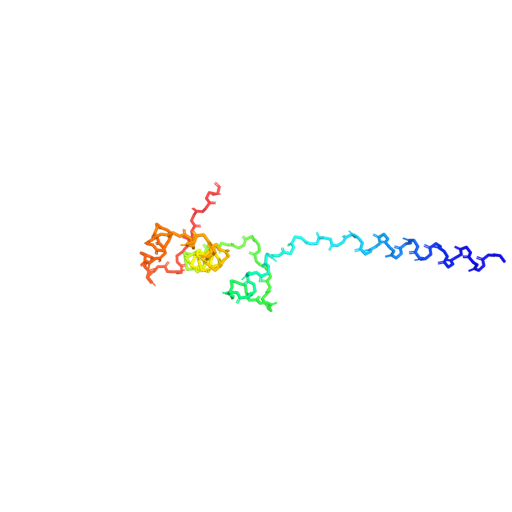1 19.646 1.00 47.81 98 GLN A N 1
ATOM 744 C CA . GLN A 1 98 ? 8.845 3.967 20.259 1.00 47.81 98 GLN A CA 1
ATOM 745 C C . GLN A 1 98 ? 10.169 3.612 20.931 1.00 47.81 98 GLN A C 1
ATOM 747 O O . GLN A 1 98 ? 10.241 2.505 21.516 1.00 47.81 98 GLN A O 1
#

Foldseek 3Di:
DVVVVVVVVVVVVVVVVVVPDPDVDDPPLCVVLVLDDPPDDDDPPDFAFQLSVLSVLVSVQVVQQVVCVVVPGPDPVSVVVSVPDDPPRRRPTDCPDD

Sequence (98 aa):
MLKAHIKLICLWAGVVWTMAVAHAQAPAWWTNRNVIVTNAVPHDFAPVNQGQVKWLATRAAAELDEDLQHIGGAGSNIAALVSRFSPTNNYLPVNLGQ

Secondary structure (DSSP, 8-state):
-HHHHHHHHHHHHHHHHHSS----PPPHHHHHTTSS-TTSPP-TTSPPBHHHHHHHHHHHHHHHHHHTGGGT-S-HHHHHHHTT--SS-TTSBP----

Radius of gyration: 22.02 Å; chains: 1; bounding box: 52×55×43 Å